Protein AF-A0AAV6Z291-F1 (afdb_monomer)

Organism: Engystomops pustulosus (NCBI:txid76066)

Nearest PDB structures (foldseek):
  8xyv-assembly2_B  TM=5.165E-01  e=6.286E-01  synthetic construct
  6egc-assembly1_A  TM=6.038E-01  e=1.822E+00  synthetic construct
  2n2n-assembly1_A  TM=6.715E-01  e=5.282E+00  Homo sapiens
  3k1s-assembly1_A  TM=4.646E-01  e=6.196E+00  Bacillus anthracis

Mean predicted aligned error: 6.66 Å

pLDDT: mean 86.76, std 13.73, range [35.28, 97.38]

Foldseek 3Di:
DDDDPPVVVCLALVNLLVLLVVLLVLLVVLVVLLPDPCLVPVNHPCVPVNVVSLVVSVVSLVVSVVSLVVSVVSLVSSCVVDDPVSNVSSVVSNVVSVVSNVVSVVSSVVSVD

Solvent-accessible surface area (backbone atoms only — not comparable to full-atom values): 6427 Å² total; per-residue (Å²): 138,83,84,75,83,74,68,55,68,66,54,38,53,69,50,42,50,51,50,52,51,51,51,47,50,53,50,51,54,51,46,54,56,66,67,32,63,71,50,34,77,92,72,43,90,52,63,70,63,36,52,54,51,54,51,52,50,48,54,52,50,52,53,49,51,55,51,51,53,55,53,60,73,44,45,67,69,20,50,73,73,34,53,75,70,52,39,53,52,48,52,52,51,49,52,51,43,51,55,53,52,54,50,47,55,50,52,53,50,64,63,70,108

Sequence (113 aa):
MIEGMKVDASNVPSTYLAEIARLLQSIAEVDLLLNSSYLNKKDCEELSKQDDCLKNIKEILGRLSGQIGFTQGRKNTVLQSATPKENEKIQQKLAELSFQWENINRLYRDRQE

Structure (mmCIF, N/CA/C/O backbone):
data_AF-A0AAV6Z291-F1
#
_entry.id   AF-A0AAV6Z291-F1
#
loop_
_atom_site.group_PDB
_atom_site.id
_atom_site.type_symbol
_atom_site.label_atom_id
_atom_site.label_alt_id
_atom_site.label_comp_id
_atom_site.label_asym_id
_atom_site.label_entity_id
_atom_site.label_seq_id
_atom_site.pdbx_PDB_ins_code
_atom_site.Cartn_x
_atom_site.Cartn_y
_atom_site.Cartn_z
_atom_site.occupancy
_atom_site.B_iso_or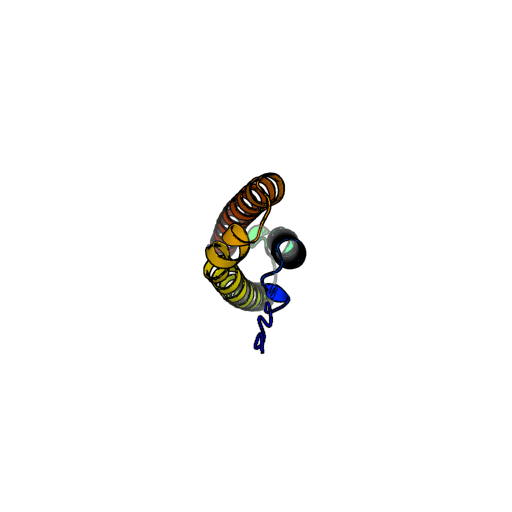_equiv
_atom_site.auth_seq_id
_atom_site.auth_comp_id
_atom_site.auth_asym_id
_atom_site.auth_atom_id
_atom_site.pdbx_PDB_model_num
ATOM 1 N N . MET A 1 1 ? 6.838 -16.167 -38.641 1.00 35.28 1 MET A N 1
ATOM 2 C CA . MET A 1 1 ? 5.866 -16.265 -37.533 1.00 35.28 1 MET A CA 1
ATOM 3 C C . MET A 1 1 ? 6.540 -15.684 -36.303 1.00 35.28 1 MET A C 1
ATOM 5 O O . MET A 1 1 ? 7.568 -16.214 -35.914 1.00 35.28 1 MET A O 1
ATOM 9 N N . ILE A 1 2 ? 6.053 -14.564 -35.768 1.00 44.56 2 ILE A N 1
ATOM 10 C CA . ILE A 1 2 ? 6.468 -14.074 -34.447 1.00 44.56 2 ILE A CA 1
ATOM 11 C C . ILE A 1 2 ? 5.196 -14.131 -33.613 1.00 44.56 2 ILE A C 1
ATOM 13 O O . ILE A 1 2 ? 4.347 -13.245 -33.690 1.00 44.56 2 ILE A O 1
ATOM 17 N N . GLU A 1 3 ? 4.996 -15.258 -32.939 1.00 43.66 3 GLU A N 1
ATOM 18 C CA . GLU A 1 3 ? 3.887 -15.423 -32.013 1.00 43.66 3 GLU A CA 1
ATOM 19 C C . GLU A 1 3 ? 4.068 -14.455 -30.839 1.00 43.66 3 GLU A C 1
ATOM 21 O O . GLU A 1 3 ? 4.985 -14.575 -30.034 1.00 43.66 3 GLU A O 1
ATOM 26 N N . GLY A 1 4 ? 3.187 -13.459 -30.787 1.00 48.97 4 GLY A N 1
ATOM 27 C CA . GLY A 1 4 ? 2.480 -13.082 -29.569 1.00 48.97 4 GLY A CA 1
ATOM 28 C C . GLY A 1 4 ? 3.310 -12.788 -28.323 1.00 48.97 4 GLY A C 1
ATOM 29 O O . GLY A 1 4 ? 3.113 -13.437 -27.302 1.00 48.97 4 GLY A O 1
ATOM 30 N N . MET A 1 5 ? 4.073 -11.694 -28.314 1.00 49.81 5 MET A N 1
ATOM 31 C CA . MET A 1 5 ? 4.229 -10.958 -27.058 1.00 49.81 5 MET A CA 1
ATOM 32 C C . MET A 1 5 ? 2.942 -10.167 -26.826 1.00 49.81 5 MET A C 1
ATOM 34 O O . MET A 1 5 ? 2.855 -8.979 -27.134 1.00 49.81 5 MET A O 1
ATOM 38 N N . LYS A 1 6 ? 1.910 -10.827 -26.284 1.00 44.97 6 LYS A N 1
ATOM 39 C CA . LYS A 1 6 ? 0.917 -10.108 -25.484 1.00 44.97 6 LYS A CA 1
ATOM 40 C C . LYS A 1 6 ? 1.690 -9.579 -24.281 1.00 44.97 6 LYS A C 1
ATOM 42 O O . LYS A 1 6 ? 1.798 -10.259 -23.266 1.00 44.97 6 LYS A O 1
ATOM 47 N N . VAL A 1 7 ? 2.303 -8.404 -24.427 1.00 53.06 7 VAL A N 1
ATOM 48 C CA . VAL A 1 7 ? 2.656 -7.592 -23.269 1.00 53.06 7 VAL A CA 1
ATOM 49 C C . VAL A 1 7 ? 1.330 -7.412 -22.561 1.00 53.06 7 VAL A C 1
ATOM 51 O O . VAL A 1 7 ? 0.445 -6.726 -23.069 1.00 53.06 7 VAL A O 1
ATOM 54 N N . ASP A 1 8 ? 1.145 -8.149 -21.469 1.00 59.81 8 ASP A N 1
ATOM 55 C CA . ASP A 1 8 ? 0.015 -7.937 -20.587 1.00 59.81 8 ASP A CA 1
ATOM 56 C C . ASP A 1 8 ? 0.011 -6.434 -20.307 1.00 59.81 8 ASP A C 1
ATOM 58 O O . ASP A 1 8 ? 1.011 -5.909 -19.820 1.00 59.81 8 ASP A O 1
ATOM 62 N N . ALA A 1 9 ? -1.019 -5.712 -20.759 1.00 61.88 9 ALA A N 1
ATOM 63 C CA . ALA A 1 9 ? -0.998 -4.246 -20.794 1.00 61.88 9 ALA A CA 1
ATOM 64 C C . ALA A 1 9 ? -0.779 -3.640 -19.397 1.00 61.88 9 ALA A C 1
ATOM 66 O O . ALA A 1 9 ? -0.359 -2.488 -19.262 1.00 61.88 9 ALA A O 1
ATOM 67 N N . SER A 1 10 ? -1.016 -4.448 -18.360 1.00 64.62 10 SER A N 1
ATOM 68 C CA . SER A 1 10 ? -0.659 -4.144 -16.988 1.00 64.62 10 SER A CA 1
ATOM 69 C C . SER A 1 10 ? 0.851 -3.912 -16.817 1.00 64.62 10 SER A C 1
ATOM 71 O O . SER A 1 10 ? 1.239 -3.035 -16.048 1.00 64.62 10 SER A O 1
ATOM 73 N N . ASN A 1 11 ? 1.724 -4.662 -17.504 1.00 77.19 11 ASN A N 1
ATOM 74 C CA . ASN A 1 11 ? 3.191 -4.635 -17.363 1.00 77.19 11 ASN A CA 1
ATOM 75 C C . ASN A 1 11 ? 3.864 -3.448 -18.063 1.00 77.19 11 ASN A C 1
ATOM 77 O O . ASN A 1 11 ? 5.083 -3.305 -17.992 1.00 77.19 11 ASN A O 1
ATOM 81 N N . VAL A 1 12 ? 3.086 -2.587 -18.718 1.00 88.94 12 VAL A N 1
ATOM 82 C CA . VAL A 1 12 ? 3.599 -1.351 -19.305 1.00 88.94 12 VAL A CA 1
ATOM 83 C C . VAL A 1 12 ? 3.972 -0.373 -18.174 1.00 88.94 12 VAL A C 1
ATOM 85 O O . VAL A 1 12 ? 3.145 -0.134 -17.289 1.00 88.94 12 VAL A O 1
ATOM 88 N N . PRO A 1 13 ? 5.171 0.242 -18.192 1.00 90.38 13 PRO A N 1
ATOM 89 C CA . PRO A 1 13 ? 5.643 1.142 -17.133 1.00 90.38 13 PRO A CA 1
ATOM 90 C C . PRO A 1 13 ? 4.685 2.287 -16.781 1.00 90.38 13 PRO A C 1
ATOM 92 O O . PRO A 1 13 ? 4.500 2.604 -15.606 1.00 90.38 13 PRO A O 1
ATOM 95 N N . SER A 1 14 ? 4.032 2.887 -17.777 1.00 91.12 14 SER A N 1
ATOM 96 C CA . SER A 1 14 ? 3.041 3.950 -17.572 1.00 91.12 14 SER A CA 1
ATOM 97 C C . SER A 1 14 ? 1.790 3.453 -16.839 1.00 91.12 14 SER A C 1
ATOM 99 O O . SER A 1 14 ? 1.331 4.110 -15.902 1.00 91.12 14 SER A O 1
ATOM 101 N N . THR A 1 15 ? 1.277 2.278 -17.213 1.00 92.44 15 THR A N 1
ATOM 102 C CA . THR A 1 15 ? 0.148 1.615 -16.544 1.00 92.44 15 THR A CA 1
ATOM 103 C C . THR A 1 15 ? 0.504 1.266 -15.104 1.00 92.44 15 THR A C 1
ATOM 105 O O . THR A 1 15 ? -0.248 1.587 -14.187 1.00 92.44 15 THR A O 1
ATOM 108 N N . TYR A 1 16 ? 1.690 0.697 -14.887 1.00 93.44 16 TYR A N 1
ATOM 109 C CA . TYR A 1 16 ? 2.192 0.352 -13.560 1.00 93.44 16 TYR A CA 1
ATOM 110 C C . TYR A 1 16 ? 2.353 1.585 -12.653 1.00 93.44 16 TYR A C 1
ATOM 112 O O . TYR A 1 16 ? 1.953 1.573 -11.490 1.00 93.44 16 TYR A O 1
ATOM 120 N N . LEU A 1 17 ? 2.868 2.698 -13.187 1.00 94.44 17 LEU A N 1
ATOM 121 C CA . LEU A 1 17 ? 2.944 3.970 -12.461 1.00 94.44 17 LEU A CA 1
ATOM 122 C C . LEU A 1 17 ? 1.557 4.515 -12.088 1.00 94.44 17 LEU A C 1
ATOM 124 O O . LEU A 1 17 ? 1.385 5.033 -10.983 1.00 94.44 17 LEU A O 1
ATOM 128 N N . ALA A 1 18 ? 0.572 4.397 -12.982 1.00 94.62 18 ALA A N 1
ATOM 129 C CA . ALA A 1 18 ? -0.806 4.794 -12.698 1.00 94.62 18 ALA A CA 1
ATOM 130 C C . ALA A 1 18 ? -1.457 3.896 -11.630 1.00 94.62 18 ALA A C 1
ATOM 132 O O . ALA A 1 18 ? -2.201 4.386 -10.783 1.00 94.62 18 ALA A O 1
ATOM 133 N N . GLU A 1 19 ? -1.155 2.595 -11.627 1.00 94.12 19 GLU A N 1
ATOM 134 C CA . GLU A 1 19 ? -1.565 1.667 -10.567 1.00 94.12 19 GLU A CA 1
ATOM 135 C C . GLU A 1 19 ? -0.999 2.087 -9.206 1.00 94.12 19 GLU A C 1
ATOM 137 O O . GLU A 1 19 ? -1.772 2.255 -8.263 1.00 94.12 19 GLU A O 1
ATOM 142 N N . ILE A 1 20 ? 0.310 2.356 -9.115 1.00 95.56 20 ILE A N 1
ATOM 143 C CA . ILE A 1 20 ? 0.935 2.826 -7.868 1.00 95.56 20 ILE A CA 1
ATOM 144 C C . ILE A 1 20 ? 0.302 4.142 -7.393 1.00 95.56 20 ILE A C 1
ATOM 146 O O . ILE A 1 20 ? -0.003 4.287 -6.212 1.00 95.56 20 ILE A O 1
ATOM 150 N N . ALA A 1 21 ? 0.057 5.090 -8.302 1.00 96.12 21 ALA A N 1
ATOM 151 C CA . ALA A 1 21 ? -0.585 6.359 -7.963 1.00 96.12 21 ALA A CA 1
ATOM 152 C C . ALA A 1 21 ? -2.009 6.174 -7.407 1.00 96.12 21 ALA A C 1
ATOM 154 O O . ALA A 1 21 ? -2.377 6.838 -6.441 1.00 96.12 21 ALA A O 1
ATOM 155 N N . ARG A 1 22 ? -2.799 5.245 -7.963 1.00 96.12 22 ARG A N 1
ATOM 156 C CA . ARG A 1 22 ? -4.136 4.922 -7.432 1.00 96.12 22 ARG A CA 1
ATOM 157 C C . ARG A 1 22 ? -4.077 4.277 -6.050 1.00 96.12 22 ARG A C 1
ATOM 159 O O . ARG A 1 22 ? -4.927 4.575 -5.212 1.00 96.12 22 ARG A O 1
ATOM 166 N N . LEU A 1 23 ? -3.082 3.427 -5.797 1.00 96.69 23 LEU A N 1
ATOM 167 C CA . LEU A 1 23 ? -2.870 2.845 -4.468 1.00 96.69 23 LEU A CA 1
ATOM 168 C C . LEU A 1 23 ? -2.508 3.920 -3.442 1.00 96.69 23 LEU A C 1
ATOM 170 O O . LEU A 1 23 ? -3.102 3.948 -2.370 1.00 96.69 23 LEU A O 1
ATOM 174 N N . LEU A 1 24 ? -1.604 4.838 -3.794 1.00 97.19 24 LEU A N 1
ATOM 175 C CA . LEU A 1 24 ? -1.258 5.989 -2.957 1.00 97.19 24 LEU A CA 1
ATOM 176 C C . LEU A 1 24 ? -2.484 6.853 -2.634 1.00 97.19 24 LEU A C 1
ATOM 178 O O . LEU A 1 24 ? -2.700 7.194 -1.475 1.00 97.19 24 LEU A O 1
ATOM 182 N N . GLN A 1 25 ? -3.317 7.148 -3.636 1.00 97.25 25 GLN A N 1
ATOM 183 C CA . GLN A 1 25 ? -4.560 7.897 -3.441 1.00 97.25 25 GLN A CA 1
ATOM 184 C C . GLN A 1 25 ? -5.522 7.168 -2.493 1.00 97.25 25 GLN A C 1
ATOM 186 O O . GLN A 1 25 ? -6.062 7.774 -1.573 1.00 97.25 25 GLN A O 1
ATOM 191 N N . SER A 1 26 ? -5.681 5.854 -2.668 1.00 96.19 26 SER A N 1
ATOM 192 C CA . SER A 1 26 ? -6.542 5.042 -1.800 1.00 96.19 26 SER A CA 1
ATOM 193 C C . SER A 1 26 ? -6.027 5.003 -0.357 1.00 96.19 26 SER A C 1
ATOM 195 O O . SER A 1 26 ? -6.816 5.012 0.582 1.00 96.19 26 SER A O 1
ATOM 197 N N . ILE A 1 27 ? -4.704 4.974 -0.158 1.00 96.69 27 ILE A N 1
ATOM 198 C CA . ILE A 1 27 ? -4.101 5.060 1.179 1.00 96.69 27 ILE A CA 1
ATOM 199 C C . ILE A 1 27 ? -4.385 6.428 1.807 1.00 96.69 27 ILE A C 1
ATOM 201 O O . ILE A 1 27 ? -4.767 6.479 2.972 1.00 96.69 27 ILE A O 1
ATOM 205 N N . ALA A 1 28 ? -4.258 7.518 1.045 1.00 95.25 28 ALA A N 1
ATOM 206 C CA . ALA A 1 28 ? -4.560 8.864 1.533 1.00 95.25 28 ALA A CA 1
ATOM 207 C C . ALA A 1 28 ? -6.036 9.024 1.940 1.00 95.25 28 ALA A C 1
ATOM 209 O O . ALA A 1 28 ? -6.337 9.662 2.945 1.00 95.25 28 ALA A O 1
ATOM 210 N N . GLU A 1 29 ? -6.964 8.407 1.207 1.00 95.00 29 GLU A N 1
ATOM 211 C CA . GLU A 1 29 ? -8.384 8.380 1.579 1.00 95.00 29 GLU A CA 1
ATOM 212 C C . GLU A 1 29 ? -8.614 7.645 2.906 1.00 95.00 29 GLU A C 1
ATOM 214 O O . GLU A 1 29 ? -9.361 8.124 3.758 1.00 95.00 29 GLU A O 1
ATOM 219 N N . VAL A 1 30 ? -7.935 6.514 3.122 1.00 94.06 30 VAL A N 1
ATOM 220 C CA . VAL A 1 30 ? -8.003 5.781 4.397 1.00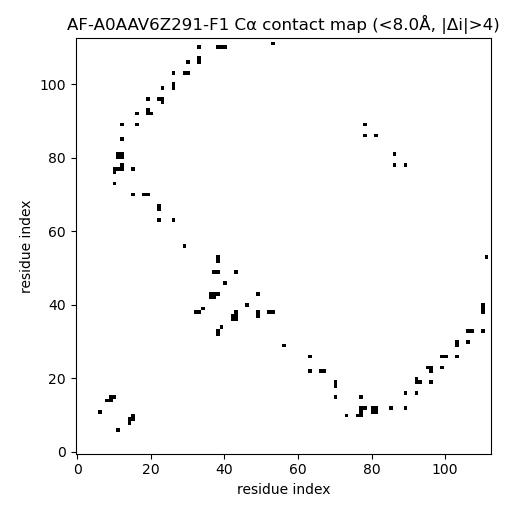 94.06 30 VAL A CA 1
ATOM 221 C C . VAL A 1 30 ? -7.365 6.580 5.537 1.00 94.06 30 VAL A C 1
ATOM 223 O O . VAL A 1 30 ? -7.886 6.550 6.650 1.00 94.06 30 VAL A O 1
ATOM 226 N N . ASP A 1 31 ? -6.286 7.321 5.278 1.00 93.81 31 ASP A N 1
ATOM 227 C CA . ASP A 1 31 ? -5.644 8.198 6.267 1.00 93.81 31 ASP A CA 1
ATOM 228 C C . ASP A 1 31 ? -6.594 9.297 6.747 1.00 93.81 31 ASP A C 1
ATOM 230 O O . ASP A 1 31 ? -6.775 9.481 7.951 1.00 93.81 31 ASP A O 1
ATOM 234 N N . LEU A 1 32 ? -7.294 9.949 5.815 1.00 92.00 32 LEU A N 1
ATOM 235 C CA . LEU A 1 32 ? -8.319 10.944 6.135 1.00 92.00 32 LEU A CA 1
ATOM 236 C C . LEU A 1 32 ? -9.458 10.348 6.969 1.00 92.00 32 LEU A C 1
ATOM 238 O O . LEU A 1 32 ? -9.905 10.975 7.931 1.00 92.00 32 LEU A O 1
ATOM 242 N N . LEU A 1 33 ? -9.908 9.133 6.637 1.00 90.06 33 LEU A N 1
ATOM 243 C CA . LEU A 1 33 ? -10.926 8.434 7.423 1.00 90.06 33 LEU A CA 1
ATOM 244 C C . LEU A 1 33 ? -10.425 8.148 8.842 1.00 90.06 33 LEU A C 1
ATOM 246 O O . LEU A 1 33 ? -11.120 8.474 9.803 1.00 90.06 33 LEU A O 1
ATOM 250 N N . LEU A 1 34 ? -9.212 7.606 8.985 1.00 89.50 34 LEU A N 1
ATOM 251 C CA . LEU A 1 34 ? -8.593 7.289 10.278 1.00 89.50 34 LEU A CA 1
ATOM 252 C C . LEU A 1 34 ? -8.273 8.516 11.136 1.00 89.50 34 LEU A C 1
ATOM 254 O O . LEU A 1 34 ? -8.208 8.403 12.361 1.00 89.50 34 LEU A O 1
ATOM 258 N N . ASN A 1 35 ? -8.089 9.679 10.518 1.00 87.94 35 ASN A N 1
ATOM 259 C CA . ASN A 1 35 ? -7.904 10.955 11.205 1.00 87.94 35 ASN A CA 1
ATOM 260 C C . ASN A 1 35 ? -9.213 11.706 11.483 1.00 87.94 35 ASN A C 1
ATOM 262 O O . ASN A 1 35 ? -9.180 12.768 12.105 1.00 87.94 35 ASN A O 1
ATOM 266 N N . SER A 1 36 ? -10.366 11.168 11.078 1.00 85.62 36 SER A N 1
ATOM 267 C CA . SER A 1 36 ? -11.655 11.760 11.431 1.00 85.62 36 SER A CA 1
ATOM 268 C C . SER A 1 36 ? -11.895 11.705 12.945 1.00 85.62 36 SER A C 1
ATOM 270 O O . SER A 1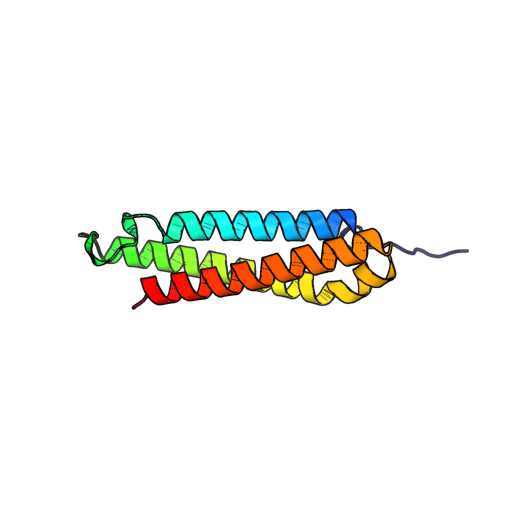 36 ? -11.585 10.715 13.611 1.00 85.62 36 SER A O 1
ATOM 272 N N . SER A 1 37 ? -12.493 12.765 13.495 1.00 73.94 37 SER A N 1
ATOM 273 C CA . SER A 1 37 ? -12.852 12.857 14.920 1.00 73.94 37 SER A CA 1
ATOM 274 C C . SER A 1 37 ? -13.764 11.717 15.377 1.00 73.94 37 SER A C 1
ATOM 276 O O . SER A 1 37 ? -13.694 11.289 16.521 1.00 73.94 37 SER A O 1
ATOM 278 N N . TYR A 1 38 ? -14.552 11.163 14.457 1.00 70.81 38 TYR A N 1
ATOM 279 C CA . TYR A 1 38 ? -15.407 10.002 14.679 1.00 70.81 38 TYR A CA 1
ATOM 280 C C . TYR A 1 38 ? -14.644 8.744 15.133 1.00 70.81 38 TYR A C 1
ATOM 282 O O . TYR A 1 38 ? -15.179 7.923 15.877 1.00 70.81 38 TYR A O 1
ATOM 290 N N . LEU A 1 39 ? -13.387 8.591 14.702 1.00 73.44 39 LEU A N 1
ATOM 291 C CA . LEU A 1 39 ? -12.522 7.477 15.096 1.00 73.44 39 LEU A CA 1
ATOM 292 C C . LEU A 1 39 ? -11.586 7.820 16.256 1.00 73.44 39 LEU A C 1
ATOM 294 O O . LEU A 1 39 ? -10.806 6.965 16.680 1.00 73.44 39 LEU A O 1
ATOM 298 N N . ASN A 1 40 ? -11.679 9.030 16.809 1.00 74.12 40 ASN A N 1
ATOM 299 C CA . ASN A 1 40 ? -10.991 9.367 18.041 1.00 74.12 40 ASN A CA 1
ATOM 300 C C . ASN A 1 40 ? -11.789 8.828 19.235 1.00 74.12 40 ASN A C 1
ATOM 302 O O . ASN A 1 40 ? -12.835 9.369 19.587 1.00 74.12 40 ASN A O 1
ATOM 306 N N . LYS A 1 41 ? -11.279 7.777 19.895 1.00 67.81 41 LYS A N 1
ATOM 307 C CA . LYS A 1 41 ? -11.926 7.163 21.073 1.00 67.81 41 LYS A CA 1
ATOM 308 C C . LYS A 1 41 ? -12.251 8.169 22.182 1.00 67.81 41 LYS A C 1
ATOM 310 O O . LYS A 1 41 ? -13.196 7.959 22.928 1.00 67.81 41 LYS A O 1
ATOM 315 N N . LYS A 1 42 ? -11.474 9.251 22.302 1.00 68.75 42 LYS A N 1
ATOM 316 C CA . LYS A 1 42 ? -11.686 10.283 23.331 1.00 68.75 42 LYS A CA 1
ATOM 317 C C . LYS A 1 42 ? -12.917 11.153 23.076 1.00 68.75 42 LYS A C 1
ATOM 319 O O . LYS A 1 42 ? -13.430 11.732 24.025 1.00 68.75 42 LYS A O 1
ATOM 324 N N . ASP A 1 43 ? -13.371 11.227 21.829 1.00 65.12 43 ASP A N 1
ATOM 325 C CA . ASP A 1 43 ? -14.473 12.085 21.391 1.00 65.12 43 ASP A CA 1
ATOM 326 C C . ASP A 1 43 ? -15.723 11.275 20.981 1.00 65.12 43 ASP A C 1
ATOM 328 O O . ASP A 1 43 ? -16.733 11.863 20.602 1.00 65.12 43 ASP A O 1
ATOM 332 N N . CYS A 1 44 ? -15.676 9.933 21.024 1.00 67.75 44 CYS A N 1
ATOM 333 C CA . CYS A 1 44 ? -16.739 9.071 20.499 1.00 67.75 44 CYS A CA 1
ATOM 334 C C . CYS A 1 44 ? -17.681 8.559 21.603 1.00 67.75 44 CYS A C 1
ATOM 336 O O . CYS A 1 44 ? -17.303 7.727 22.425 1.00 67.75 44 CYS A O 1
ATOM 338 N N . GLU A 1 45 ? -18.936 9.017 21.589 1.00 71.19 45 GLU A N 1
ATOM 339 C CA . GLU A 1 45 ? -19.990 8.563 22.514 1.00 71.19 45 GLU A CA 1
ATOM 340 C C . GLU A 1 45 ? -20.586 7.191 22.123 1.00 71.19 45 GLU A C 1
ATOM 342 O O . GLU A 1 45 ? -21.189 6.513 22.954 1.00 71.19 45 GLU A O 1
ATOM 347 N N . GLU A 1 46 ? -20.389 6.743 20.875 1.00 80.06 46 GLU A N 1
ATOM 348 C CA . GLU A 1 46 ? -20.960 5.502 20.328 1.00 80.06 46 GLU A CA 1
ATOM 349 C C . GLU A 1 46 ? -19.882 4.511 19.864 1.00 80.06 46 GLU A C 1
ATOM 351 O O . GLU A 1 46 ? -19.654 4.305 18.669 1.00 80.06 46 GLU A O 1
ATOM 356 N N . LEU A 1 47 ? -19.261 3.833 20.835 1.00 78.12 47 LEU A N 1
ATOM 357 C CA . LEU A 1 47 ? -18.205 2.834 20.610 1.00 78.12 47 LEU A CA 1
ATOM 358 C C . LEU A 1 47 ? -18.589 1.748 19.586 1.00 78.12 47 LEU A C 1
ATOM 360 O O . LEU A 1 47 ? -17.752 1.324 18.795 1.00 78.12 47 LEU A O 1
ATOM 364 N N . SER A 1 48 ? -19.861 1.336 19.531 1.00 80.12 48 SER A N 1
ATOM 365 C CA . SER A 1 48 ? -20.329 0.329 18.565 1.00 80.12 48 SER A CA 1
ATOM 366 C C . SER A 1 48 ? -20.180 0.785 17.112 1.00 80.12 48 SER A C 1
ATOM 368 O O . SER A 1 48 ? -19.742 0.015 16.256 1.00 80.12 48 SER A O 1
ATOM 370 N N . LYS A 1 49 ? -20.497 2.051 16.823 1.00 79.31 49 LYS A N 1
ATOM 371 C CA . LYS A 1 49 ? -20.394 2.593 15.469 1.00 79.31 49 LYS A CA 1
ATOM 372 C C . LYS A 1 49 ? -18.938 2.895 15.090 1.00 79.31 49 LYS A C 1
ATOM 374 O O . LYS A 1 49 ? -18.596 2.884 13.903 1.00 79.31 49 LYS A O 1
ATOM 379 N N . GLN A 1 50 ? -18.076 3.139 16.079 1.00 82.19 50 GLN A N 1
ATOM 380 C CA . GLN A 1 50 ? -16.629 3.215 15.885 1.00 82.19 50 GLN A CA 1
ATOM 381 C C . GLN A 1 50 ? -16.053 1.851 15.482 1.00 82.19 50 GLN A C 1
ATOM 383 O O . GLN A 1 50 ? -15.313 1.770 14.500 1.00 82.19 50 GLN A O 1
ATOM 388 N N . ASP A 1 51 ? -16.433 0.782 16.187 1.00 85.12 51 ASP A N 1
ATOM 389 C CA . ASP A 1 51 ? -16.016 -0.590 15.877 1.00 85.12 51 ASP A CA 1
ATOM 390 C C . ASP A 1 51 ? -16.386 -0.993 14.446 1.00 85.12 51 ASP A C 1
ATOM 392 O O . ASP A 1 51 ? -15.563 -1.549 13.717 1.00 85.12 51 ASP A O 1
ATOM 396 N N . ASP A 1 52 ? -17.603 -0.678 14.002 1.00 87.19 52 ASP A N 1
ATOM 397 C CA . ASP A 1 52 ? -18.039 -0.996 12.640 1.00 87.19 52 ASP A CA 1
ATOM 398 C C . ASP A 1 52 ? -17.255 -0.220 11.572 1.00 87.19 52 ASP A C 1
ATOM 400 O O . ASP A 1 52 ? -16.892 -0.776 10.532 1.00 87.19 52 ASP A O 1
ATOM 404 N N . CYS A 1 53 ? -16.893 1.034 11.847 1.00 87.00 53 CYS A N 1
ATOM 405 C CA . CYS A 1 53 ? -16.037 1.810 10.954 1.00 87.00 53 CYS A CA 1
ATOM 406 C C . CYS A 1 53 ? -14.602 1.251 10.897 1.00 87.00 53 CYS A C 1
ATOM 408 O O . CYS A 1 53 ? -14.037 1.103 9.810 1.00 87.00 53 CYS A O 1
ATOM 410 N N . LEU A 1 54 ? -14.031 0.845 12.038 1.00 90.44 54 LEU A N 1
ATOM 411 C CA . LEU A 1 54 ? -12.716 0.197 12.090 1.00 90.44 54 LEU A CA 1
ATOM 412 C C . LEU A 1 54 ? -12.703 -1.173 11.396 1.00 90.44 54 LEU A C 1
ATOM 414 O O . LEU A 1 54 ? -11.689 -1.527 10.787 1.00 90.44 54 LEU A O 1
ATOM 418 N N . LYS A 1 55 ? -13.806 -1.934 11.442 1.00 91.62 55 LYS A N 1
ATOM 419 C CA . LYS A 1 55 ? -13.968 -3.170 10.653 1.00 91.62 55 LYS A CA 1
ATOM 420 C C . LYS A 1 55 ? -13.959 -2.871 9.157 1.00 91.62 55 LYS A C 1
ATOM 422 O O . LYS A 1 55 ? -13.190 -3.496 8.435 1.00 91.62 55 LYS A O 1
ATOM 427 N N . ASN A 1 56 ? -14.726 -1.876 8.709 1.00 91.88 56 ASN A N 1
ATOM 428 C CA . ASN A 1 56 ? -14.742 -1.47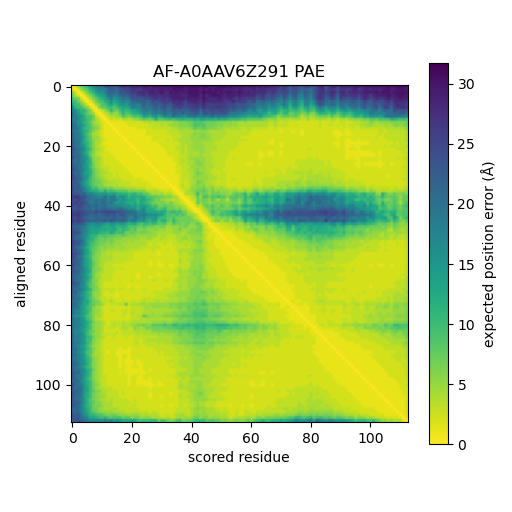5 7.301 1.00 91.88 56 ASN A CA 1
ATOM 429 C C . ASN A 1 56 ? -13.348 -1.019 6.823 1.00 91.88 56 ASN A C 1
ATOM 431 O O . ASN A 1 56 ? -12.871 -1.446 5.772 1.00 91.88 56 ASN A O 1
ATOM 435 N N . ILE A 1 57 ? -12.634 -0.221 7.627 1.00 92.88 57 ILE A N 1
ATOM 436 C CA . ILE A 1 57 ? -11.250 0.170 7.317 1.00 92.88 57 ILE A CA 1
ATOM 437 C C . ILE A 1 57 ? -10.331 -1.055 7.243 1.00 92.88 57 ILE A C 1
ATOM 439 O O . ILE A 1 57 ? -9.510 -1.140 6.331 1.00 92.88 57 ILE A O 1
ATOM 443 N N . LYS A 1 58 ? -10.488 -2.038 8.138 1.00 94.31 58 LYS A N 1
ATOM 444 C CA . LYS A 1 58 ? -9.724 -3.294 8.093 1.00 94.31 58 LYS A CA 1
ATOM 445 C C . LYS A 1 58 ? -9.910 -4.038 6.774 1.00 94.31 58 LYS A C 1
ATOM 447 O O . LYS A 1 58 ? -8.935 -4.533 6.212 1.00 94.31 58 LYS A O 1
ATOM 452 N N . GLU A 1 59 ? -11.142 -4.117 6.277 1.00 95.69 59 GLU A N 1
ATOM 453 C CA . GLU A 1 59 ? -11.443 -4.756 4.992 1.00 95.69 59 GLU A CA 1
ATOM 454 C C . GLU A 1 59 ? -10.785 -4.007 3.827 1.00 95.69 59 GLU A C 1
ATOM 456 O O . GLU A 1 59 ? -10.169 -4.626 2.954 1.00 95.69 59 GLU A O 1
ATOM 461 N N . ILE A 1 60 ? -10.832 -2.669 3.848 1.00 94.62 60 ILE A N 1
ATOM 462 C CA . ILE A 1 60 ? -10.157 -1.827 2.853 1.00 94.62 60 ILE A CA 1
ATOM 463 C C . ILE A 1 60 ? -8.640 -2.056 2.892 1.00 94.62 60 ILE A C 1
ATOM 465 O O . ILE A 1 60 ? -8.037 -2.285 1.842 1.00 94.62 60 ILE A O 1
ATOM 469 N N . LEU A 1 61 ? -8.025 -2.057 4.080 1.00 95.62 61 LEU A N 1
ATOM 470 C CA . LEU A 1 61 ? -6.600 -2.350 4.252 1.00 95.62 61 LEU A CA 1
ATOM 471 C C . LEU A 1 61 ? -6.255 -3.758 3.745 1.00 95.62 61 LEU A C 1
ATOM 473 O O . LEU A 1 61 ? -5.271 -3.922 3.027 1.00 95.62 61 LEU A O 1
ATOM 477 N N . GLY A 1 62 ? -7.084 -4.767 4.019 1.00 96.25 62 GLY A N 1
ATOM 478 C CA . GLY A 1 62 ? -6.897 -6.117 3.478 1.00 96.25 62 GLY A CA 1
ATOM 479 C C . GLY A 1 62 ? -6.863 -6.135 1.945 1.00 96.25 62 GLY A C 1
ATOM 480 O O . GLY A 1 62 ? -5.951 -6.705 1.340 1.00 96.25 62 GLY A O 1
ATOM 481 N N . ARG A 1 63 ? -7.803 -5.431 1.301 1.00 96.00 63 ARG A N 1
ATOM 482 C CA . ARG A 1 63 ? -7.841 -5.294 -0.164 1.00 96.00 63 ARG A CA 1
ATOM 483 C C . ARG A 1 63 ? -6.634 -4.530 -0.712 1.00 96.00 63 ARG A C 1
ATOM 485 O O . ARG A 1 63 ? -6.112 -4.890 -1.768 1.00 96.00 63 ARG A O 1
ATOM 492 N N . LE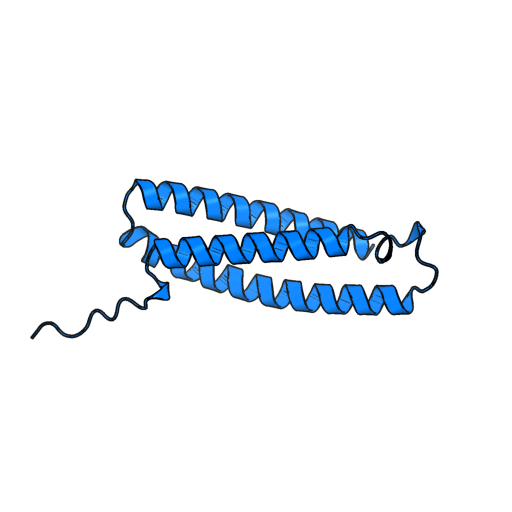U A 1 64 ? -6.191 -3.474 -0.032 1.00 95.50 64 LEU A N 1
ATOM 493 C CA . LEU A 1 64 ? -5.002 -2.712 -0.425 1.00 95.50 64 LEU A CA 1
ATOM 494 C C . LEU A 1 64 ? -3.732 -3.553 -0.298 1.00 95.50 64 LEU A C 1
ATOM 496 O O . LEU A 1 64 ? -2.925 -3.555 -1.220 1.00 95.50 64 LEU A O 1
ATOM 500 N N . SER A 1 65 ? -3.595 -4.336 0.773 1.00 96.00 65 SER A N 1
ATOM 501 C CA . SER A 1 65 ? -2.467 -5.249 0.965 1.00 96.00 65 SER A CA 1
ATOM 502 C C . SER A 1 65 ? -2.339 -6.248 -0.189 1.00 96.00 65 SER A C 1
ATOM 504 O O . SER A 1 65 ? -1.252 -6.404 -0.747 1.00 96.00 65 SER A O 1
ATOM 506 N N . GLY A 1 66 ? -3.455 -6.852 -0.615 1.00 95.00 66 GLY A N 1
ATOM 507 C CA . GLY A 1 66 ? -3.475 -7.755 -1.768 1.00 95.00 66 GLY A CA 1
ATOM 508 C C . GLY A 1 66 ? -3.039 -7.072 -3.069 1.00 95.00 66 GLY A C 1
ATOM 509 O O . GLY A 1 66 ? -2.215 -7.612 -3.808 1.00 95.00 66 GLY A O 1
ATOM 510 N N . GLN A 1 67 ? -3.534 -5.858 -3.330 1.00 94.31 67 GLN A N 1
ATOM 511 C CA . GLN A 1 67 ? -3.142 -5.092 -4.517 1.00 94.31 67 GLN A CA 1
ATOM 512 C C . GLN A 1 67 ? -1.665 -4.676 -4.483 1.00 94.31 67 GLN A C 1
ATOM 514 O O . GLN A 1 67 ? -0.977 -4.819 -5.489 1.00 94.31 67 GLN A O 1
ATOM 519 N N . ILE A 1 68 ? -1.152 -4.229 -3.332 1.00 93.88 68 ILE A N 1
ATOM 520 C CA . ILE A 1 68 ? 0.266 -3.885 -3.153 1.00 93.88 68 ILE A CA 1
ATOM 521 C C . ILE A 1 68 ? 1.145 -5.113 -3.402 1.00 93.88 68 ILE A C 1
ATOM 523 O O . ILE A 1 68 ? 2.134 -5.011 -4.127 1.00 93.88 68 ILE A O 1
ATOM 527 N N . GLY A 1 69 ? 0.774 -6.279 -2.862 1.00 93.19 69 GLY A N 1
ATOM 528 C CA . GLY A 1 69 ? 1.490 -7.533 -3.105 1.00 93.19 69 GLY A CA 1
ATOM 529 C C . GLY A 1 69 ? 1.524 -7.907 -4.589 1.00 93.19 69 GLY A C 1
ATOM 530 O O . GLY A 1 69 ? 2.583 -8.242 -5.122 1.00 93.19 69 GLY A O 1
ATOM 531 N N . PHE A 1 70 ? 0.393 -7.771 -5.286 1.00 91.44 70 PHE A N 1
ATOM 532 C CA . PHE A 1 70 ? 0.314 -7.997 -6.731 1.00 91.44 70 PHE A CA 1
ATOM 533 C C . PHE A 1 70 ? 1.197 -7.024 -7.529 1.00 91.44 70 PHE A C 1
ATOM 535 O O . PHE A 1 70 ? 1.955 -7.449 -8.404 1.00 91.44 70 PHE A O 1
ATOM 542 N N . THR A 1 71 ? 1.151 -5.728 -7.203 1.00 91.75 71 THR A N 1
ATOM 543 C CA . THR A 1 71 ? 2.011 -4.698 -7.800 1.00 91.75 71 THR A CA 1
ATOM 544 C C . THR A 1 71 ? 3.489 -5.041 -7.583 1.00 91.75 71 THR A C 1
ATOM 546 O O . THR A 1 71 ? 4.250 -5.116 -8.546 1.00 91.75 71 THR A O 1
ATOM 549 N N . GLN A 1 72 ? 3.900 -5.364 -6.353 1.00 92.12 72 GLN A N 1
ATOM 550 C CA . GLN A 1 72 ? 5.288 -5.731 -6.050 1.00 92.12 72 GLN A CA 1
ATOM 551 C C . GLN A 1 72 ? 5.759 -6.987 -6.795 1.00 92.12 72 GLN A C 1
ATOM 553 O O . GLN A 1 72 ? 6.891 -7.005 -7.282 1.00 92.12 72 GLN A O 1
ATOM 558 N N . GLY A 1 73 ? 4.903 -8.002 -6.954 1.00 91.44 73 GLY A N 1
ATOM 559 C CA . GLY A 1 73 ? 5.234 -9.217 -7.708 1.00 91.44 73 GLY A CA 1
ATOM 560 C C . GLY A 1 73 ? 5.561 -8.954 -9.182 1.00 91.44 73 GLY A C 1
ATOM 561 O O . GLY A 1 73 ? 6.357 -9.673 -9.783 1.00 91.44 73 GLY A O 1
ATOM 562 N N . ARG A 1 74 ? 5.005 -7.883 -9.757 1.00 91.62 74 ARG A N 1
ATOM 563 C CA . ARG A 1 74 ? 5.200 -7.499 -11.165 1.00 91.62 74 ARG A CA 1
ATOM 564 C C . ARG A 1 74 ? 6.342 -6.506 -11.374 1.00 91.62 74 ARG A C 1
ATOM 566 O O . ARG A 1 74 ? 6.762 -6.297 -12.512 1.00 91.62 74 ARG A O 1
ATOM 573 N N . LYS A 1 75 ? 6.902 -5.953 -10.291 1.00 91.12 75 LYS A N 1
ATOM 574 C CA . LYS A 1 75 ? 7.985 -4.957 -10.305 1.00 91.12 75 LYS A CA 1
ATOM 575 C C . LYS A 1 75 ? 9.118 -5.331 -11.263 1.00 91.12 75 LYS A C 1
ATOM 577 O O . LYS A 1 75 ? 9.466 -4.532 -12.123 1.00 91.12 75 LYS A O 1
ATOM 582 N N . ASN A 1 76 ? 9.689 -6.529 -11.128 1.00 90.88 76 ASN A N 1
ATOM 583 C CA . ASN A 1 76 ? 10.866 -6.930 -11.910 1.00 90.88 76 ASN A CA 1
ATOM 584 C C . ASN A 1 76 ? 10.575 -6.976 -13.415 1.00 90.88 76 ASN A C 1
ATOM 586 O O . ASN A 1 76 ? 11.364 -6.461 -14.202 1.00 90.88 76 ASN A O 1
ATOM 590 N N . THR A 1 77 ? 9.421 -7.520 -13.801 1.00 90.81 77 THR A N 1
ATOM 591 C CA . THR A 1 77 ? 8.987 -7.589 -15.202 1.00 90.81 77 THR A CA 1
ATOM 592 C C . THR A 1 77 ? 8.814 -6.198 -15.805 1.00 90.81 77 THR A C 1
ATOM 594 O O . THR A 1 77 ? 9.255 -5.946 -16.922 1.00 90.81 77 THR A O 1
ATOM 597 N N . VAL A 1 78 ? 8.223 -5.265 -15.051 1.00 91.12 78 VAL A N 1
ATOM 598 C CA . VAL A 1 78 ? 8.036 -3.882 -15.514 1.00 91.12 78 VAL A CA 1
ATOM 599 C C . VAL A 1 78 ? 9.386 -3.180 -15.685 1.00 91.12 78 VAL A C 1
ATOM 601 O O . VAL A 1 78 ? 9.628 -2.575 -16.729 1.00 91.12 78 VAL A O 1
ATOM 604 N N . LEU A 1 79 ? 10.292 -3.309 -14.708 1.00 91.12 79 LEU A N 1
ATOM 605 C CA . LEU A 1 79 ? 11.609 -2.656 -14.732 1.00 91.12 79 LEU A CA 1
ATOM 606 C C . LEU A 1 79 ? 12.500 -3.114 -15.899 1.00 91.12 79 LEU A C 1
ATOM 608 O O . LEU A 1 79 ? 13.313 -2.331 -16.386 1.00 91.12 79 LEU A O 1
ATOM 612 N N . GLN A 1 80 ? 12.352 -4.362 -16.357 1.00 90.38 80 GLN A N 1
ATOM 613 C CA . GLN A 1 80 ? 13.074 -4.881 -17.528 1.00 90.38 80 GLN A CA 1
ATOM 614 C C . GLN A 1 80 ? 12.668 -4.186 -18.833 1.00 90.38 80 GLN A C 1
ATOM 616 O O . GLN A 1 80 ? 13.475 -4.090 -19.753 1.00 90.38 80 GLN A O 1
ATOM 621 N N . SER A 1 81 ? 11.421 -3.719 -18.916 1.00 88.75 81 SER A N 1
ATOM 622 C CA . SER A 1 81 ? 10.864 -3.059 -20.104 1.00 88.75 81 SER A CA 1
ATOM 623 C C . SER A 1 81 ? 10.916 -1.528 -20.050 1.00 88.75 81 SER A C 1
ATOM 625 O O . SER A 1 81 ? 10.649 -0.867 -21.051 1.00 88.75 81 SER A O 1
ATOM 627 N N . ALA A 1 82 ? 11.240 -0.963 -18.888 1.00 91.88 82 ALA A N 1
ATOM 628 C CA . ALA A 1 82 ? 11.238 0.470 -18.639 1.00 91.88 82 ALA A CA 1
ATOM 629 C C . ALA A 1 82 ? 12.573 1.127 -19.007 1.00 91.88 82 ALA A C 1
ATOM 631 O O . ALA A 1 82 ? 13.659 0.571 -18.832 1.00 91.88 82 ALA A O 1
ATOM 632 N N . THR A 1 83 ? 12.491 2.372 -19.471 1.00 93.00 83 THR A N 1
ATOM 633 C CA . THR A 1 83 ? 13.670 3.222 -19.653 1.00 93.00 83 THR A CA 1
ATOM 634 C C . THR A 1 83 ? 14.316 3.560 -18.301 1.00 93.00 83 THR A C 1
ATOM 636 O O . THR A 1 83 ? 13.646 3.522 -17.266 1.00 93.00 83 THR A O 1
ATOM 639 N N . PRO A 1 84 ? 15.597 3.977 -18.261 1.00 92.81 84 PRO A N 1
ATOM 640 C CA . PRO A 1 84 ? 16.252 4.369 -17.008 1.00 92.81 84 PRO A CA 1
ATOM 641 C C . PRO A 1 84 ? 15.481 5.433 -16.207 1.00 92.81 84 PRO A C 1
ATOM 643 O O . PRO A 1 84 ? 15.370 5.332 -14.987 1.00 92.81 84 PRO A O 1
ATOM 646 N N . LYS A 1 85 ? 14.881 6.412 -16.897 1.00 93.25 85 LYS A N 1
ATOM 647 C CA . LYS A 1 85 ? 14.064 7.467 -16.277 1.00 93.25 85 LYS A CA 1
ATOM 648 C C . LYS A 1 85 ? 12.767 6.921 -15.675 1.00 93.25 85 LYS A C 1
ATOM 650 O O . LYS A 1 85 ? 12.347 7.350 -14.602 1.00 93.25 85 LYS A O 1
ATOM 655 N N . GLU A 1 86 ? 12.115 5.987 -16.362 1.00 93.12 86 GLU A N 1
ATOM 656 C CA . GLU A 1 86 ? 10.923 5.319 -15.834 1.00 93.12 86 GLU A CA 1
ATOM 657 C C . GLU A 1 86 ? 11.271 4.427 -14.647 1.00 93.12 86 GLU A C 1
ATOM 659 O O . GLU A 1 86 ? 10.540 4.439 -13.661 1.00 93.12 86 GLU A O 1
ATOM 664 N N . ASN A 1 87 ? 12.409 3.730 -14.692 1.00 93.94 87 ASN A N 1
ATOM 665 C CA . ASN A 1 87 ? 12.902 2.924 -13.580 1.00 93.94 87 ASN A CA 1
ATOM 666 C C . ASN A 1 87 ? 13.107 3.762 -12.319 1.00 93.94 87 ASN A C 1
ATOM 668 O O . ASN A 1 87 ? 12.591 3.392 -11.266 1.00 93.94 87 ASN A O 1
ATOM 672 N N . GLU A 1 88 ? 13.789 4.903 -12.420 1.00 95.25 88 GLU A N 1
ATOM 673 C CA . GLU A 1 88 ? 13.964 5.823 -11.290 1.00 95.25 88 GLU A CA 1
ATOM 674 C C . GLU A 1 88 ? 12.611 6.257 -10.707 1.00 95.25 88 GLU A C 1
ATOM 676 O O . GLU A 1 88 ? 12.365 6.113 -9.506 1.00 95.25 88 GLU A O 1
ATOM 681 N N . LYS A 1 89 ? 11.683 6.685 -11.572 1.00 95.3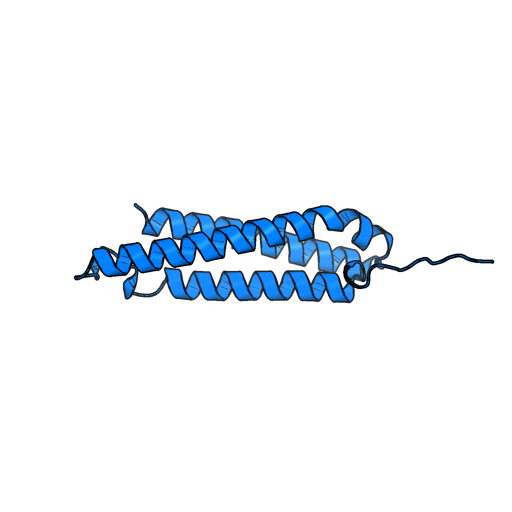1 89 LYS A N 1
ATOM 682 C CA . LYS A 1 89 ? 10.339 7.111 -11.162 1.00 95.31 89 LYS A CA 1
ATOM 683 C C . LYS A 1 89 ? 9.536 5.982 -10.508 1.00 95.31 89 LYS A C 1
ATOM 685 O O . LYS A 1 89 ? 8.830 6.221 -9.529 1.00 95.31 89 LYS A O 1
ATOM 690 N N . ILE A 1 90 ? 9.633 4.760 -11.029 1.00 95.19 90 ILE A N 1
ATOM 691 C CA . ILE A 1 90 ? 8.980 3.575 -10.463 1.00 95.19 90 ILE A CA 1
ATOM 692 C C . ILE A 1 90 ? 9.529 3.285 -9.066 1.00 95.19 90 ILE A C 1
ATOM 694 O O . ILE A 1 90 ? 8.745 3.087 -8.140 1.00 95.19 90 ILE A O 1
ATOM 698 N N . GLN A 1 91 ? 10.853 3.277 -8.891 1.00 95.06 91 GLN A N 1
ATOM 699 C CA . GLN A 1 91 ? 11.463 3.030 -7.581 1.00 95.06 91 GLN A CA 1
ATOM 700 C C . GLN A 1 91 ? 11.057 4.106 -6.573 1.00 95.06 91 GLN A C 1
ATOM 702 O O . GLN A 1 91 ? 10.670 3.768 -5.457 1.00 95.06 91 GLN A O 1
ATOM 707 N N . GLN A 1 92 ? 11.065 5.379 -6.981 1.00 96.81 92 GLN A N 1
ATOM 708 C CA . GLN A 1 92 ? 10.619 6.488 -6.141 1.00 96.81 92 GLN A CA 1
ATOM 709 C C . GLN A 1 92 ? 9.166 6.296 -5.686 1.00 96.81 92 GLN A C 1
ATOM 711 O O . GLN A 1 92 ? 8.875 6.378 -4.494 1.00 96.81 92 GLN A O 1
ATOM 716 N N . LYS A 1 93 ? 8.251 6.006 -6.619 1.00 95.75 93 LYS A N 1
ATOM 717 C CA . LYS A 1 93 ? 6.830 5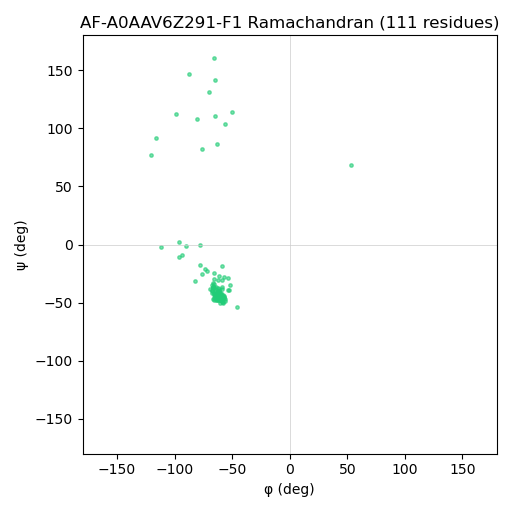.815 -6.300 1.00 95.75 93 LYS A CA 1
ATOM 718 C C . LYS A 1 93 ? 6.565 4.573 -5.455 1.00 95.75 93 LYS A C 1
ATOM 720 O O . LYS A 1 93 ? 5.679 4.601 -4.609 1.00 95.75 93 LYS A O 1
ATOM 725 N N . LEU A 1 94 ? 7.342 3.508 -5.631 1.00 95.38 94 LEU A N 1
ATOM 726 C CA . LEU A 1 94 ? 7.268 2.332 -4.765 1.00 95.38 94 LEU A CA 1
ATOM 727 C C . LEU A 1 94 ? 7.784 2.615 -3.352 1.00 95.38 94 LEU A C 1
ATOM 729 O O . LEU A 1 94 ? 7.192 2.125 -2.398 1.00 95.38 94 LEU A O 1
ATOM 733 N N . ALA A 1 95 ? 8.850 3.406 -3.204 1.00 95.94 95 ALA A N 1
ATOM 734 C CA . ALA A 1 95 ? 9.339 3.817 -1.890 1.00 95.94 95 ALA A CA 1
ATOM 735 C C . ALA A 1 95 ? 8.304 4.684 -1.153 1.00 95.94 95 ALA A C 1
ATOM 737 O O . ALA A 1 95 ? 8.034 4.449 0.022 1.00 95.94 95 ALA A O 1
ATOM 738 N N . GLU A 1 96 ? 7.672 5.625 -1.863 1.00 97.25 96 GLU A N 1
ATOM 739 C CA . GLU A 1 96 ? 6.550 6.418 -1.345 1.00 97.25 96 GLU A CA 1
ATOM 740 C C . GLU A 1 96 ? 5.386 5.515 -0.911 1.00 97.25 96 GLU A C 1
ATOM 742 O O . GLU A 1 96 ? 4.876 5.661 0.197 1.00 97.25 96 GLU A O 1
ATOM 747 N N . LEU A 1 97 ? 5.007 4.540 -1.746 1.00 97.19 97 LEU A N 1
ATOM 748 C CA . LEU A 1 97 ? 3.942 3.585 -1.437 1.00 97.19 97 LEU A CA 1
ATOM 749 C C . LEU A 1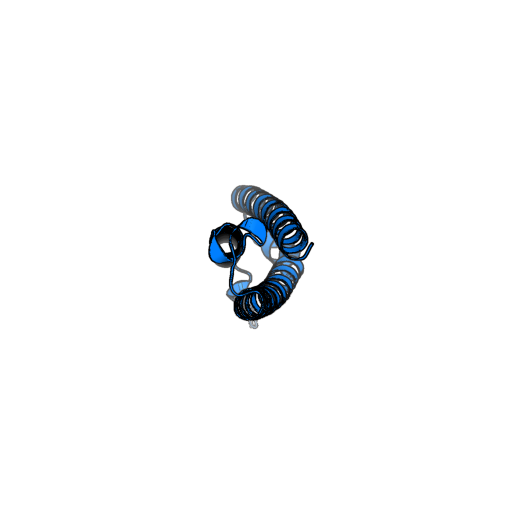 97 ? 4.246 2.775 -0.174 1.00 97.19 97 LEU A C 1
ATOM 751 O O . LEU A 1 97 ? 3.372 2.657 0.680 1.00 97.19 97 LEU A O 1
ATOM 755 N N . SER A 1 98 ? 5.467 2.252 -0.037 1.00 95.75 98 SER A N 1
ATOM 756 C CA . SER A 1 98 ? 5.882 1.514 1.161 1.00 95.75 98 SER A CA 1
ATOM 757 C C . SER A 1 98 ? 5.799 2.384 2.413 1.00 95.75 98 SER A C 1
ATOM 759 O O . SER A 1 98 ? 5.176 1.977 3.389 1.00 95.75 98 SER A O 1
ATOM 761 N N . PHE A 1 99 ? 6.339 3.604 2.360 1.00 97.06 99 PHE A N 1
ATOM 762 C CA . PHE A 1 99 ? 6.317 4.528 3.494 1.00 97.06 99 PHE A CA 1
ATOM 763 C C . PHE A 1 99 ? 4.885 4.868 3.936 1.00 97.06 99 PHE A C 1
ATOM 765 O O . PHE A 1 99 ? 4.552 4.774 5.118 1.00 97.06 99 PHE A O 1
ATOM 772 N N . GLN A 1 100 ? 4.014 5.221 2.985 1.00 97.25 100 GLN A N 1
ATOM 773 C CA . GLN A 1 100 ? 2.612 5.536 3.278 1.00 97.25 100 GLN A CA 1
ATOM 774 C C . GLN A 1 100 ? 1.857 4.311 3.805 1.00 97.25 100 GLN A C 1
ATOM 776 O O . GLN A 1 100 ? 1.057 4.423 4.733 1.00 97.25 100 GLN A O 1
ATOM 781 N N . TRP A 1 101 ? 2.143 3.127 3.258 1.00 97.38 101 TRP A N 1
ATOM 782 C CA . TRP A 1 101 ? 1.565 1.872 3.724 1.00 97.38 101 TRP A CA 1
ATOM 783 C C . TRP A 1 101 ? 1.962 1.549 5.171 1.00 97.38 101 TRP A C 1
ATOM 785 O O . TRP A 1 101 ? 1.123 1.150 5.978 1.00 97.38 101 TRP A O 1
ATOM 795 N N . GLU A 1 102 ? 3.223 1.741 5.545 1.00 96.62 102 GLU A N 1
ATOM 796 C CA . GLU A 1 102 ? 3.668 1.549 6.929 1.00 96.62 102 GLU A CA 1
ATOM 797 C C . GLU A 1 102 ? 3.008 2.555 7.879 1.00 96.62 102 GLU A C 1
ATOM 799 O O . GLU A 1 102 ? 2.519 2.167 8.947 1.00 96.62 102 GLU A O 1
ATOM 804 N N . ASN A 1 103 ? 2.929 3.824 7.465 1.00 96.19 103 ASN A N 1
ATOM 805 C CA . ASN A 1 103 ? 2.303 4.885 8.246 1.00 96.19 103 ASN A CA 1
ATOM 806 C C . ASN A 1 103 ? 0.816 4.605 8.507 1.00 96.19 103 ASN A C 1
ATOM 808 O O . ASN A 1 103 ? 0.382 4.649 9.658 1.00 96.19 103 ASN A O 1
ATOM 812 N N . ILE A 1 104 ? 0.049 4.232 7.476 1.00 96.12 104 ILE A N 1
ATOM 813 C CA . ILE A 1 104 ? -1.388 3.981 7.637 1.00 96.12 104 ILE A CA 1
ATOM 814 C C . ILE A 1 104 ? -1.669 2.761 8.516 1.00 96.12 104 ILE A C 1
ATOM 816 O O . ILE A 1 104 ? -2.586 2.780 9.333 1.00 96.12 104 ILE A O 1
ATOM 820 N N . ASN A 1 105 ? -0.842 1.715 8.422 1.00 95.19 105 ASN A N 1
ATOM 821 C CA . ASN A 1 105 ? -0.966 0.553 9.300 1.00 95.19 105 ASN A CA 1
ATOM 822 C C . ASN A 1 105 ? -0.632 0.899 10.754 1.00 95.19 105 ASN A C 1
ATOM 824 O O . ASN A 1 105 ? -1.223 0.334 11.674 1.00 95.19 105 ASN A O 1
ATOM 828 N N . ARG A 1 106 ? 0.319 1.811 10.985 1.00 94.94 106 ARG A N 1
ATOM 829 C CA . ARG A 1 106 ? 0.603 2.329 12.327 1.00 94.94 106 ARG A CA 1
ATOM 830 C C . ARG A 1 106 ? -0.574 3.141 12.864 1.00 94.94 106 ARG A C 1
ATOM 832 O O . ARG A 1 106 ? -0.989 2.878 13.985 1.00 94.94 106 ARG A O 1
ATOM 839 N N . LEU A 1 107 ? -1.121 4.064 12.074 1.00 92.50 107 LEU A N 1
ATOM 840 C CA . LEU A 1 107 ? -2.275 4.871 12.472 1.00 92.50 107 LEU A CA 1
ATOM 841 C C . LEU A 1 107 ? -3.496 3.994 12.767 1.00 92.50 107 LEU A C 1
ATOM 843 O O . LEU A 1 107 ? -4.156 4.184 13.780 1.00 92.50 107 LEU A O 1
ATOM 847 N N . TYR A 1 108 ? -3.765 2.993 11.927 1.00 92.75 108 TYR A N 1
ATOM 848 C CA . TYR A 1 108 ? -4.841 2.036 12.171 1.00 92.75 108 TYR A CA 1
ATOM 849 C C . TYR A 1 108 ? -4.683 1.338 13.526 1.00 92.75 108 TYR A C 1
ATOM 851 O O . TYR A 1 108 ? -5.641 1.290 14.289 1.00 92.75 108 TYR A O 1
ATOM 859 N N . ARG A 1 109 ? -3.475 0.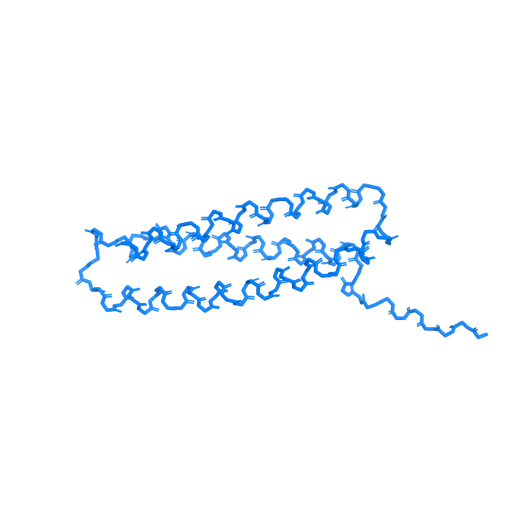852 13.849 1.00 91.25 109 ARG A N 1
ATOM 860 C CA . ARG A 1 109 ? -3.180 0.225 15.148 1.00 91.25 109 ARG A CA 1
ATOM 861 C C . ARG A 1 109 ? -3.408 1.181 16.321 1.00 91.25 109 ARG A C 1
ATOM 863 O O . ARG A 1 109 ? -4.083 0.787 17.260 1.00 91.25 109 ARG A O 1
ATOM 870 N N . ASP A 1 110 ? -2.952 2.428 16.216 1.00 89.75 110 ASP A N 1
ATOM 871 C CA . ASP A 1 110 ? -3.177 3.470 17.235 1.00 89.75 110 ASP A CA 1
ATOM 872 C C . ASP A 1 110 ? -4.672 3.725 17.492 1.00 89.75 110 ASP A C 1
ATOM 874 O O . ASP A 1 110 ? -5.086 3.911 18.629 1.00 89.75 110 ASP A O 1
ATOM 878 N N . ARG A 1 111 ? -5.517 3.656 16.451 1.00 86.44 111 ARG A N 1
ATOM 879 C CA . ARG A 1 111 ? -6.979 3.766 16.611 1.00 86.44 111 ARG A CA 1
ATOM 880 C C . ARG A 1 111 ? -7.629 2.522 17.223 1.00 86.44 111 ARG A C 1
ATOM 882 O O . ARG A 1 111 ? -8.752 2.619 17.720 1.00 86.44 111 ARG A O 1
ATOM 889 N N . GLN A 1 112 ? -6.974 1.361 17.162 1.00 82.94 112 GLN A N 1
ATOM 890 C CA . GLN A 1 112 ? -7.463 0.133 17.795 1.00 82.94 112 GLN A CA 1
ATOM 891 C C . GLN A 1 112 ? -7.126 0.060 19.290 1.00 82.94 112 GLN A C 1
ATOM 893 O O . GLN A 1 112 ? -7.918 -0.524 20.033 1.00 82.94 112 GLN A O 1
ATOM 898 N N . GLU A 1 113 ? -6.006 0.645 19.724 1.00 74.75 113 GLU A N 1
ATOM 899 C CA . GLU A 1 113 ? -5.566 0.731 21.133 1.00 74.75 113 GLU A CA 1
ATOM 900 C C . GLU A 1 113 ? -6.458 1.658 21.964 1.00 74.75 113 GLU A C 1
ATOM 902 O O . GLU A 1 113 ? -6.963 1.201 23.013 1.00 74.75 113 GLU A O 1
#

Radius of gyration: 18.04 Å; Cα contacts (8 Å, |Δi|>4): 66; chains: 1; bounding box: 37×29×61 Å

Secondary structure (DSSP, 8-state):
--------GGGSHHHHHHHHHHHHHHHHHHHHHHTSGGG-TTT-S-HHHHHHHHHHHHHHHHHHHHHHHHHHHHHHHHHHHS-HHHHHHHHHHHHHHHHHHHHHHHHHHHHH-